Protein AF-A0A536X351-F1 (afdb_monomer)

Mean predicted aligned error: 8.96 Å

Secondary str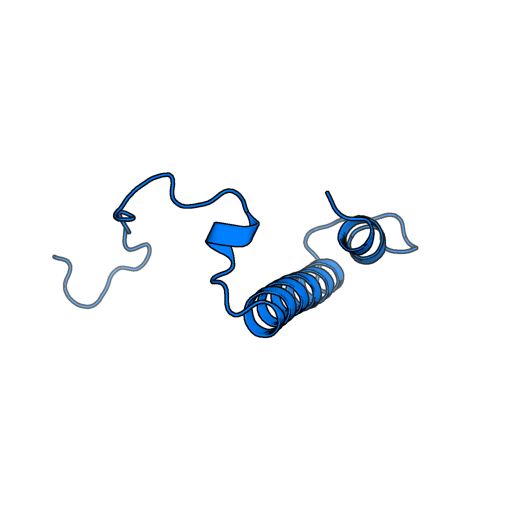ucture (DSSP, 8-state):
--HHHHHHHS-TTS---SSHHHHHHHHHHHHHHHHHHHHHTS-HHHHTT--S-S------SS--SS--

Radius of gyration: 16.84 Å; Cα contacts (8 Å, |Δi|>4): 27; chains: 1; bounding box: 33×40×30 Å

Foldseek 3Di:
DDPLLVVQQCDPVRDSDPDPSVVVSVVVVVVVLVVVCVVVVHDSCVVVPDDPDPDDDDDDPDPDDPDD

Solvent-accessible surface area (backbone atoms only — not comparable to full-atom values): 4586 Å² total; per-residue (Å²): 132,62,75,69,56,60,60,53,56,54,47,97,82,72,67,74,53,99,48,70,66,46,53,53,34,50,54,51,52,54,51,52,48,51,50,51,18,61,76,70,76,41,62,57,58,56,79,74,75,43,84,91,64,98,75,81,91,81,82,81,93,65,98,70,97,77,83,130

pLDDT: mean 81.43, std 14.11, range [48.5, 96.56]

Sequence (68 aa):
MDAHSSVLLNPYLGFGSSGVEIRAAIAVDIALWDLRGKAQGLPVYELLGGLTRGKIRVYNTCAGYSYN

Structure (mmCIF, N/CA/C/O backbone):
data_AF-A0A536X351-F1
#
_entry.id   AF-A0A536X351-F1
#
loop_
_atom_site.group_PDB
_atom_site.id
_atom_site.type_symbol
_atom_site.label_atom_id
_atom_site.label_alt_id
_atom_site.label_comp_id
_atom_site.label_asym_id
_atom_site.label_entity_id
_atom_site.label_seq_id
_atom_site.pdbx_PDB_ins_code
_atom_site.Cartn_x
_atom_site.Cartn_y
_atom_site.Cartn_z
_atom_site.occupancy
_atom_site.B_iso_or_equiv
_atom_site.auth_seq_id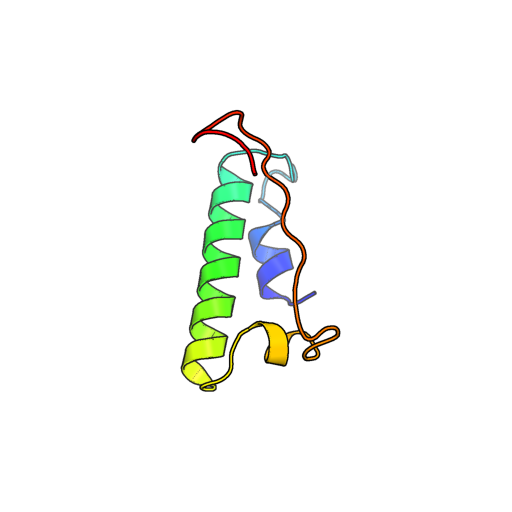
_atom_site.auth_comp_id
_atom_site.auth_asym_id
_atom_site.auth_atom_id
_atom_site.pdbx_PDB_model_num
ATOM 1 N N . MET A 1 1 ? 10.288 -7.930 5.207 1.00 48.50 1 MET A N 1
ATOM 2 C CA . MET A 1 1 ? 10.136 -7.701 3.758 1.00 48.50 1 MET A CA 1
ATOM 3 C C . MET A 1 1 ? 10.006 -9.081 3.150 1.00 48.50 1 MET A C 1
ATOM 5 O O . MET A 1 1 ? 10.935 -9.867 3.289 1.00 48.50 1 MET A O 1
ATOM 9 N N . ASP A 1 2 ? 8.809 -9.432 2.689 1.00 56.22 2 ASP A N 1
ATOM 10 C CA . ASP A 1 2 ? 8.449 -10.812 2.349 1.00 56.22 2 ASP A CA 1
ATOM 11 C C . ASP A 1 2 ? 9.286 -11.361 1.183 1.00 56.22 2 ASP A C 1
ATOM 13 O O . ASP A 1 2 ? 9.727 -10.611 0.311 1.00 56.22 2 ASP A O 1
ATOM 17 N N . ALA A 1 3 ? 9.478 -12.683 1.143 1.00 60.50 3 ALA A N 1
ATOM 18 C CA . ALA A 1 3 ? 10.277 -13.370 0.121 1.00 60.50 3 ALA A CA 1
ATOM 19 C C . ALA A 1 3 ? 9.781 -13.137 -1.323 1.00 60.50 3 ALA A C 1
ATOM 21 O O . ALA A 1 3 ? 10.550 -13.245 -2.271 1.00 60.50 3 ALA A O 1
ATOM 22 N N . HIS A 1 4 ? 8.506 -12.786 -1.507 1.00 63.62 4 HIS A N 1
ATOM 23 C CA . HIS A 1 4 ? 7.946 -12.463 -2.823 1.00 63.62 4 HIS A CA 1
ATOM 24 C C . HIS A 1 4 ? 8.497 -11.146 -3.385 1.00 63.62 4 HIS A C 1
ATOM 26 O O . HIS A 1 4 ? 8.758 -11.040 -4.581 1.00 63.62 4 HIS A O 1
ATOM 32 N N . SER A 1 5 ? 8.745 -10.165 -2.517 1.00 64.69 5 SER A N 1
ATOM 33 C CA . SER A 1 5 ? 9.256 -8.850 -2.907 1.00 64.69 5 SER A CA 1
ATOM 34 C C . SER A 1 5 ? 10.730 -8.917 -3.326 1.00 64.69 5 SER A C 1
ATOM 36 O O . SER A 1 5 ? 11.122 -8.284 -4.306 1.00 64.69 5 SER A O 1
ATOM 38 N N . SER A 1 6 ? 11.545 -9.748 -2.662 1.00 65.06 6 SER A N 1
ATOM 39 C CA . SER A 1 6 ? 12.964 -9.907 -3.013 1.00 65.06 6 SER A CA 1
ATOM 40 C C . SER A 1 6 ? 13.183 -10.589 -4.366 1.00 65.06 6 SER A C 1
ATOM 42 O O . SER A 1 6 ? 14.149 -10.267 -5.052 1.00 65.06 6 SER A O 1
ATOM 44 N N . VAL A 1 7 ? 12.285 -11.490 -4.776 1.00 72.50 7 VAL A N 1
ATOM 45 C CA . VAL A 1 7 ? 12.339 -12.134 -6.099 1.00 72.50 7 VAL A CA 1
ATOM 46 C C . VAL A 1 7 ? 11.923 -11.165 -7.205 1.00 72.50 7 VAL A C 1
ATOM 48 O O . VAL A 1 7 ? 12.554 -11.124 -8.256 1.00 72.50 7 VAL A O 1
ATOM 51 N N . LEU A 1 8 ? 10.876 -10.370 -6.976 1.00 74.06 8 LEU A N 1
ATOM 52 C CA . LEU A 1 8 ? 10.330 -9.471 -7.995 1.00 74.06 8 LEU A CA 1
ATOM 53 C C . LEU A 1 8 ? 11.198 -8.226 -8.229 1.00 74.06 8 LEU A C 1
ATOM 55 O O . LEU A 1 8 ? 11.240 -7.711 -9.343 1.00 74.06 8 LEU A O 1
ATOM 59 N N . LEU A 1 9 ? 11.891 -7.740 -7.196 1.00 71.81 9 LEU A N 1
ATOM 60 C CA . LEU A 1 9 ? 12.664 -6.494 -7.253 1.00 71.81 9 LEU A CA 1
ATOM 61 C C . LEU A 1 9 ? 14.161 -6.693 -7.535 1.00 71.81 9 LEU A C 1
ATOM 63 O O . LEU A 1 9 ? 14.875 -5.703 -7.690 1.00 71.81 9 LEU A O 1
ATOM 67 N N . ASN A 1 10 ? 14.637 -7.940 -7.633 1.00 70.62 10 ASN A N 1
ATOM 68 C CA . ASN A 1 10 ? 16.018 -8.263 -7.994 1.00 70.62 10 ASN A CA 1
ATOM 69 C C . ASN A 1 10 ? 16.085 -8.903 -9.396 1.00 70.62 10 ASN A C 1
ATOM 71 O O . ASN A 1 10 ? 16.189 -10.128 -9.512 1.00 70.62 10 ASN A O 1
ATOM 75 N N . PRO A 1 11 ? 15.983 -8.107 -10.477 1.00 64.44 11 PRO A N 1
ATOM 76 C CA . PRO A 1 11 ? 16.030 -8.635 -11.834 1.00 64.44 11 PRO A CA 1
ATOM 77 C C . PRO A 1 11 ? 17.388 -9.287 -12.128 1.00 64.44 11 PRO A C 1
ATOM 79 O O . PRO A 1 11 ? 18.421 -8.862 -11.616 1.00 64.44 11 PRO A O 1
ATOM 82 N N . TYR A 1 12 ? 17.396 -10.282 -13.022 1.00 62.81 12 TYR A N 1
ATOM 83 C CA . TYR A 1 12 ? 18.576 -11.088 -13.389 1.00 62.81 12 TYR A CA 1
ATOM 84 C C . TYR A 1 12 ? 19.805 -10.262 -13.831 1.00 62.81 12 TYR A C 1
ATOM 86 O O . TYR A 1 12 ? 20.933 -10.739 -13.759 1.00 62.81 12 TYR A O 1
ATOM 94 N N . LEU A 1 13 ? 19.589 -9.021 -14.282 1.00 64.19 13 LEU A N 1
ATOM 95 C CA . LEU A 1 13 ? 20.626 -8.081 -14.726 1.00 64.19 13 LEU A CA 1
ATOM 96 C C . LEU A 1 13 ? 21.206 -7.208 -13.595 1.00 64.19 13 LEU A C 1
ATOM 98 O O . LEU A 1 13 ? 22.053 -6.360 -13.858 1.00 64.19 13 LEU A O 1
ATOM 102 N N . GLY A 1 14 ? 20.749 -7.367 -12.348 1.00 61.53 14 GLY A N 1
ATOM 103 C CA . GLY A 1 14 ? 21.275 -6.651 -11.178 1.00 61.53 14 GLY A CA 1
ATOM 104 C C . GLY A 1 14 ? 20.948 -5.152 -11.116 1.00 61.53 14 GLY A C 1
ATOM 105 O O . GLY A 1 14 ? 21.370 -4.476 -10.181 1.00 61.53 14 GLY A O 1
ATOM 106 N N . PHE A 1 15 ? 20.186 -4.613 -12.074 1.00 61.47 15 PHE A N 1
ATOM 107 C CA . PHE A 1 15 ? 19.773 -3.209 -12.088 1.00 61.47 15 PHE A CA 1
ATOM 108 C C . PHE A 1 15 ? 18.358 -3.035 -11.521 1.00 61.47 15 PHE A C 1
ATOM 110 O O . PHE A 1 15 ? 17.364 -3.135 -12.236 1.00 61.47 15 PHE A O 1
ATOM 117 N N . GLY A 1 16 ? 18.269 -2.715 -10.229 1.00 61.09 16 GLY A N 1
ATOM 118 C CA . GLY A 1 16 ? 17.042 -2.262 -9.558 1.00 61.09 16 GLY A CA 1
ATOM 119 C C . GLY A 1 16 ? 16.745 -0.779 -9.813 1.00 61.09 16 GLY A C 1
ATOM 120 O O . GLY A 1 16 ? 16.617 -0.003 -8.869 1.00 61.09 16 GLY A O 1
ATOM 121 N N . SER A 1 17 ? 16.722 -0.354 -11.080 1.00 64.06 17 SER A N 1
ATOM 122 C CA . SER A 1 17 ? 16.460 1.047 -11.454 1.00 64.06 17 SER A CA 1
ATOM 123 C C . SER A 1 17 ? 14.959 1.337 -11.600 1.00 64.06 17 SER A C 1
ATOM 125 O O . SER A 1 17 ? 14.148 0.421 -11.687 1.00 64.06 17 SER A O 1
ATOM 127 N N . SER A 1 18 ? 14.567 2.611 -11.689 1.00 68.88 18 SER A N 1
ATOM 128 C CA . SER A 1 18 ? 13.186 3.103 -11.870 1.00 68.88 18 SER A CA 1
ATOM 129 C C . SER A 1 18 ? 12.592 2.836 -13.271 1.00 68.88 18 SER A C 1
ATOM 131 O O . SER A 1 18 ? 11.898 3.680 -13.848 1.00 68.88 18 SER A O 1
ATOM 133 N N . GLY A 1 19 ? 12.867 1.654 -13.824 1.00 79.56 19 GLY A N 1
ATOM 134 C CA . GLY A 1 19 ? 12.437 1.192 -15.141 1.00 79.56 19 GLY A CA 1
ATOM 135 C C . GLY A 1 19 ? 11.024 0.606 -15.177 1.00 79.56 19 GLY A C 1
ATOM 136 O O . GLY A 1 19 ? 10.285 0.591 -14.186 1.00 79.56 19 GLY A O 1
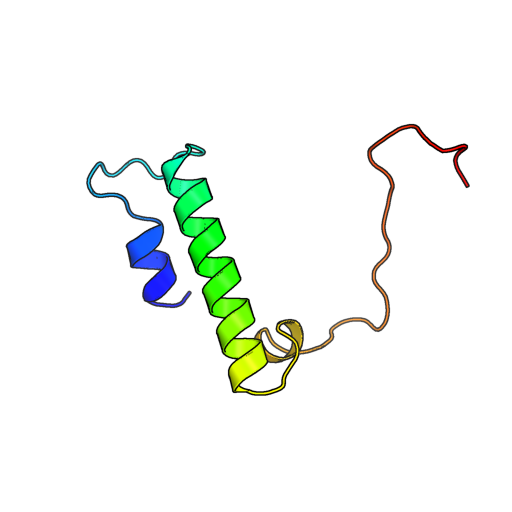ATOM 137 N N . VAL A 1 20 ? 10.641 0.122 -16.358 1.00 82.69 20 VAL A N 1
ATOM 138 C CA . VAL A 1 20 ? 9.332 -0.503 -16.619 1.00 82.69 20 VAL A CA 1
ATOM 139 C C . VAL A 1 20 ? 9.196 -1.822 -15.857 1.00 82.69 20 VAL A C 1
ATOM 141 O O . VAL A 1 20 ? 8.124 -2.147 -15.355 1.00 82.69 20 VAL A O 1
ATOM 144 N N . GLU A 1 21 ? 10.302 -2.538 -15.703 1.00 82.75 21 GLU A N 1
ATOM 145 C CA . GLU A 1 21 ? 10.411 -3.833 -15.041 1.00 82.75 21 GLU A CA 1
ATOM 146 C C . GLU A 1 21 ? 10.027 -3.721 -13.564 1.00 82.75 21 GLU A C 1
ATOM 148 O O . GLU A 1 21 ? 9.180 -4.468 -13.077 1.00 82.75 21 GLU A O 1
ATOM 153 N N . ILE A 1 22 ? 10.574 -2.720 -12.865 1.00 83.56 22 ILE A N 1
ATOM 154 C CA . ILE A 1 22 ? 10.252 -2.465 -11.457 1.00 83.56 22 ILE A CA 1
ATOM 155 C C . ILE A 1 22 ? 8.803 -1.997 -11.298 1.00 83.56 22 ILE A C 1
ATOM 157 O O . ILE A 1 22 ? 8.127 -2.409 -10.360 1.00 83.56 22 ILE A O 1
ATOM 161 N N . ARG A 1 23 ? 8.270 -1.195 -12.231 1.00 86.12 23 ARG A N 1
ATOM 162 C CA . ARG A 1 23 ? 6.849 -0.800 -12.201 1.00 86.12 23 ARG A CA 1
ATOM 163 C C . ARG A 1 23 ? 5.920 -2.003 -12.359 1.00 86.12 23 ARG A C 1
ATOM 165 O O . ARG A 1 23 ? 4.927 -2.088 -11.640 1.00 86.12 23 ARG A O 1
ATOM 172 N N . ALA A 1 24 ? 6.250 -2.932 -13.255 1.00 86.81 24 ALA A N 1
ATOM 173 C CA . ALA A 1 24 ? 5.497 -4.171 -13.430 1.00 86.81 24 ALA A CA 1
ATOM 174 C C . ALA A 1 24 ? 5.566 -5.053 -12.172 1.00 86.81 24 ALA A C 1
ATOM 176 O O . ALA A 1 24 ? 4.534 -5.519 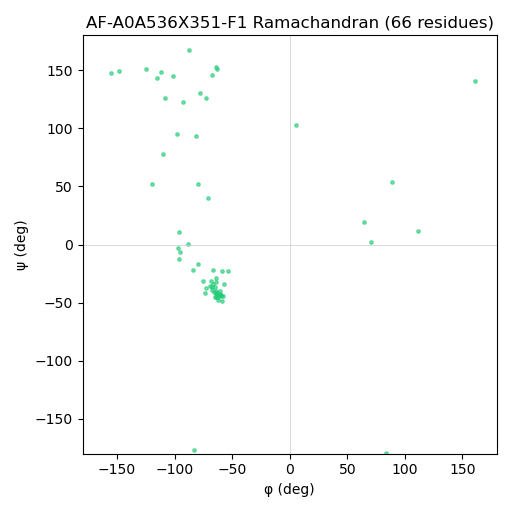-11.695 1.00 86.81 24 ALA A O 1
ATOM 177 N N . ALA A 1 25 ? 6.756 -5.209 -11.586 1.00 86.81 25 ALA A N 1
ATOM 178 C CA . ALA A 1 25 ? 6.949 -5.926 -10.327 1.00 86.81 25 ALA A CA 1
ATOM 179 C C . ALA A 1 25 ? 6.116 -5.331 -9.175 1.00 86.81 25 ALA A C 1
ATOM 181 O O . ALA A 1 25 ? 5.444 -6.068 -8.455 1.00 86.81 25 ALA A O 1
ATOM 182 N N . ILE A 1 26 ? 6.095 -4.000 -9.036 1.00 88.44 26 ILE A N 1
ATOM 183 C CA . ILE A 1 26 ? 5.295 -3.301 -8.017 1.00 88.44 26 ILE A CA 1
ATOM 184 C C . ILE A 1 26 ? 3.794 -3.508 -8.248 1.00 88.44 26 ILE A C 1
ATOM 186 O O . ILE A 1 26 ? 3.053 -3.715 -7.290 1.00 88.44 26 ILE A O 1
ATOM 190 N N . ALA A 1 27 ? 3.328 -3.477 -9.500 1.00 90.88 27 ALA A N 1
ATOM 191 C CA . ALA A 1 27 ? 1.920 -3.728 -9.806 1.00 90.88 27 ALA A CA 1
ATOM 192 C C . ALA A 1 27 ? 1.480 -5.133 -9.358 1.00 90.88 27 ALA A C 1
ATOM 194 O O . ALA A 1 27 ? 0.391 -5.288 -8.804 1.00 90.88 27 ALA A O 1
ATOM 195 N N . VAL A 1 28 ? 2.342 -6.140 -9.545 1.00 91.88 28 VAL A N 1
ATOM 196 C CA . VAL A 1 28 ? 2.100 -7.506 -9.056 1.00 91.88 28 VAL A CA 1
ATOM 197 C C . VAL A 1 28 ? 2.076 -7.548 -7.528 1.00 91.88 28 VAL A C 1
ATOM 199 O O . VAL A 1 28 ? 1.164 -8.141 -6.959 1.00 91.88 28 VAL A O 1
ATOM 202 N N . ASP A 1 29 ? 3.023 -6.895 -6.853 1.00 91.50 29 ASP A N 1
ATOM 203 C CA . ASP A 1 29 ? 3.067 -6.852 -5.385 1.00 91.50 29 ASP A CA 1
ATOM 204 C C . ASP A 1 29 ? 1.794 -6.223 -4.786 1.00 91.50 29 ASP A C 1
ATOM 206 O O . ASP A 1 29 ? 1.170 -6.800 -3.895 1.00 91.50 29 ASP A O 1
ATOM 210 N N . ILE A 1 30 ? 1.324 -5.104 -5.351 1.00 93.31 30 ILE A N 1
ATOM 211 C CA . ILE A 1 30 ? 0.063 -4.463 -4.943 1.00 93.31 30 ILE A CA 1
ATOM 212 C C . ILE A 1 30 ? -1.127 -5.415 -5.136 1.00 93.31 30 ILE A C 1
ATOM 214 O O . ILE A 1 30 ? -1.981 -5.518 -4.253 1.00 93.31 30 ILE A O 1
ATOM 218 N N . ALA A 1 31 ? -1.184 -6.135 -6.261 1.00 94.75 31 ALA A N 1
ATOM 219 C CA . ALA A 1 31 ? -2.251 -7.098 -6.527 1.00 94.75 31 ALA A CA 1
ATOM 220 C C . ALA A 1 31 ? -2.233 -8.280 -5.542 1.00 94.75 31 ALA A C 1
ATOM 222 O O . ALA A 1 31 ? -3.292 -8.747 -5.122 1.00 94.75 31 ALA A O 1
ATOM 223 N N . LEU A 1 32 ? -1.050 -8.744 -5.130 1.00 94.44 32 LEU A N 1
ATOM 224 C CA . LEU A 1 32 ? -0.915 -9.786 -4.110 1.00 94.44 32 LEU A CA 1
ATOM 225 C C . LEU A 1 32 ? -1.410 -9.304 -2.742 1.00 94.44 32 LEU A C 1
ATOM 227 O O . LEU A 1 32 ? -2.105 -10.050 -2.048 1.00 94.44 32 LEU A O 1
ATOM 231 N N . TRP A 1 33 ? -1.113 -8.058 -2.367 1.00 94.44 33 TRP A N 1
ATOM 232 C CA . TRP A 1 33 ? -1.636 -7.458 -1.137 1.00 94.44 33 TRP A CA 1
ATOM 233 C C . TRP A 1 33 ? -3.158 -7.302 -1.157 1.00 94.44 33 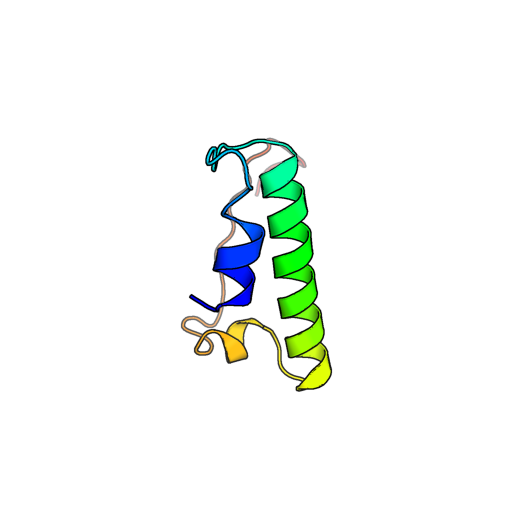TRP A C 1
ATOM 235 O O . TRP A 1 33 ? -3.814 -7.622 -0.165 1.00 94.44 33 TRP A O 1
ATOM 245 N N . ASP A 1 34 ? -3.729 -6.878 -2.285 1.00 95.62 34 ASP A N 1
ATOM 246 C CA . ASP A 1 34 ? -5.182 -6.804 -2.471 1.00 95.62 34 ASP A CA 1
ATOM 247 C C . ASP A 1 34 ? -5.836 -8.192 -2.378 1.00 95.62 34 ASP A C 1
ATOM 249 O O . ASP A 1 34 ? -6.811 -8.379 -1.646 1.00 95.62 34 ASP A O 1
ATOM 253 N N . LEU A 1 35 ? -5.257 -9.200 -3.039 1.00 95.50 35 LEU A N 1
ATOM 254 C CA . LEU A 1 35 ? -5.737 -10.580 -2.973 1.00 95.50 35 LEU A CA 1
ATOM 255 C C . LEU A 1 35 ? -5.683 -11.129 -1.544 1.00 95.50 35 LEU A C 1
ATOM 257 O O . LEU A 1 35 ? -6.635 -11.768 -1.097 1.00 95.50 35 LEU A O 1
ATOM 261 N N . ARG A 1 36 ? -4.601 -10.863 -0.807 1.00 94.50 36 ARG A N 1
ATOM 262 C CA . ARG A 1 36 ? -4.455 -11.283 0.591 1.00 94.50 36 ARG A CA 1
ATOM 263 C C . ARG A 1 36 ? -5.493 -10.616 1.493 1.00 94.50 36 ARG A C 1
ATOM 265 O O . ARG A 1 36 ? -6.085 -11.302 2.324 1.00 94.50 36 ARG A O 1
ATOM 272 N N . GLY A 1 37 ? -5.744 -9.319 1.307 1.00 95.50 37 GLY A N 1
ATOM 273 C CA . GLY A 1 37 ? -6.809 -8.599 2.010 1.00 95.50 37 GLY A CA 1
ATOM 274 C C . GLY A 1 37 ? -8.182 -9.213 1.745 1.00 95.50 37 GLY A C 1
ATOM 275 O O . GLY A 1 37 ? -8.904 -9.555 2.682 1.00 95.50 37 GLY A O 1
ATOM 276 N N . LYS A 1 38 ? -8.502 -9.470 0.471 1.00 96.19 38 LYS A N 1
ATOM 277 C CA . LYS A 1 38 ? -9.752 -10.129 0.058 1.00 96.19 38 LYS A CA 1
ATOM 278 C C . LYS A 1 38 ? -9.893 -11.539 0.627 1.00 96.19 38 LYS A C 1
ATOM 280 O O . LYS A 1 38 ? -10.961 -11.881 1.121 1.00 96.19 38 LYS A O 1
ATOM 285 N N . ALA A 1 39 ? -8.826 -12.336 0.602 1.00 96.56 39 ALA A N 1
ATOM 286 C CA . ALA A 1 39 ? -8.828 -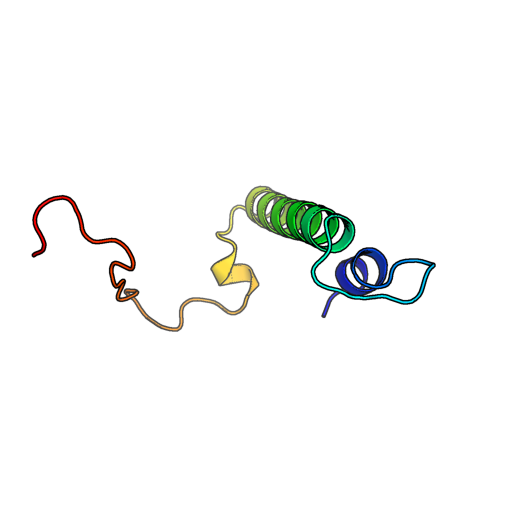13.697 1.133 1.00 96.56 39 ALA A CA 1
ATOM 287 C C . ALA A 1 39 ? -9.069 -13.742 2.652 1.00 96.56 39 ALA A C 1
ATOM 289 O O . ALA A 1 39 ? -9.670 -14.691 3.146 1.00 96.56 39 ALA A O 1
ATOM 290 N N . GLN A 1 40 ? -8.615 -12.724 3.388 1.00 94.81 40 GLN A N 1
ATOM 291 C CA . GLN A 1 40 ? -8.780 -12.631 4.843 1.00 94.81 40 GLN A CA 1
ATOM 292 C C . GLN A 1 40 ? -10.005 -11.803 5.260 1.00 94.81 40 GLN A C 1
ATOM 294 O O . GLN A 1 40 ? -10.319 -11.741 6.445 1.00 94.81 40 GLN A O 1
ATOM 299 N N . GLY A 1 41 ? -10.698 -11.167 4.309 1.00 95.56 41 GLY A N 1
ATOM 300 C CA . GLY A 1 41 ? -11.813 -10.259 4.586 1.00 95.56 41 GLY A CA 1
ATOM 301 C C . GLY A 1 41 ? -11.405 -8.994 5.352 1.00 95.56 41 GLY A C 1
ATOM 302 O O . GLY A 1 41 ? -12.256 -8.358 5.969 1.00 95.56 41 GLY A O 1
ATOM 303 N N . LEU A 1 42 ? -10.117 -8.635 5.336 1.00 95.19 42 LEU A N 1
ATOM 304 C CA . LEU A 1 42 ? -9.561 -7.504 6.077 1.00 95.19 42 LEU A CA 1
ATOM 305 C C . LEU A 1 42 ? -9.024 -6.437 5.119 1.00 95.19 42 LEU A C 1
ATOM 307 O O . LEU A 1 42 ? -8.434 -6.768 4.085 1.00 95.19 42 LEU A O 1
ATOM 311 N N . PRO A 1 43 ? -9.165 -5.145 5.454 1.00 93.81 43 PRO A N 1
ATOM 312 C CA . PRO A 1 43 ? -8.506 -4.098 4.691 1.00 93.81 43 PRO A CA 1
ATOM 313 C C . PRO A 1 43 ? -6.981 -4.182 4.875 1.00 93.81 43 PRO A C 1
ATOM 315 O O . PRO A 1 43 ? -6.482 -4.509 5.950 1.00 93.81 43 PRO A O 1
ATOM 318 N N . VAL A 1 44 ? -6.223 -3.846 3.824 1.00 94.38 44 VAL A N 1
ATOM 319 C CA . VAL A 1 44 ? -4.756 -4.032 3.779 1.00 94.38 44 VAL A CA 1
ATOM 320 C C . VAL A 1 44 ? -4.027 -3.325 4.927 1.00 94.38 44 VAL A C 1
ATOM 322 O O . VAL A 1 44 ? -3.043 -3.852 5.436 1.00 94.38 44 VAL A O 1
ATOM 325 N N . TYR A 1 45 ? -4.507 -2.165 5.385 1.00 93.56 45 TYR A N 1
ATOM 326 C CA . TYR A 1 45 ? -3.860 -1.446 6.487 1.00 93.56 45 TYR A CA 1
ATOM 327 C C . TYR A 1 45 ? -3.893 -2.235 7.814 1.00 93.56 45 TYR A C 1
ATOM 329 O O . TYR A 1 45 ? -2.976 -2.083 8.617 1.00 93.56 45 TYR A O 1
ATOM 337 N N . GLU A 1 46 ? -4.894 -3.099 8.042 1.00 94.50 46 GLU A N 1
ATOM 338 C CA . GLU A 1 46 ? -4.938 -3.978 9.225 1.00 94.50 46 GLU A CA 1
ATOM 339 C C . GLU A 1 46 ? -3.822 -5.020 9.156 1.00 94.50 46 GLU A C 1
ATOM 341 O O . GLU A 1 46 ? -3.137 -5.279 10.143 1.00 94.50 46 GLU A O 1
ATOM 346 N N . LEU A 1 47 ? -3.554 -5.544 7.956 1.00 92.00 47 LEU A N 1
ATOM 347 C CA . LEU A 1 47 ? -2.468 -6.497 7.717 1.00 92.00 47 LEU A CA 1
ATOM 348 C C . LEU A 1 47 ? -1.076 -5.877 7.910 1.00 92.00 47 LEU A C 1
ATOM 350 O O . LEU A 1 47 ? -0.110 -6.600 8.143 1.00 92.00 47 LEU A O 1
ATOM 354 N N . LEU A 1 48 ? -0.974 -4.550 7.810 1.00 91.81 48 LEU A N 1
ATOM 355 C CA . 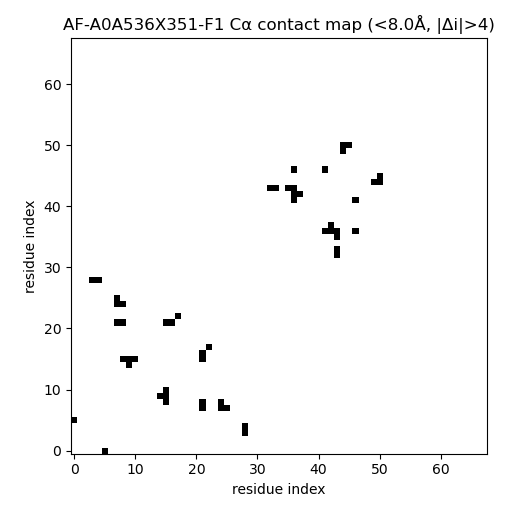LEU A 1 48 ? 0.268 -3.783 7.938 1.00 91.81 48 LEU A CA 1
ATOM 356 C C . LEU A 1 48 ? 0.488 -3.204 9.348 1.00 91.81 48 LEU A C 1
ATOM 358 O O . LEU A 1 48 ? 1.399 -2.399 9.537 1.00 91.81 48 LEU A O 1
ATOM 362 N N . GLY A 1 49 ? -0.315 -3.616 10.335 1.00 92.06 49 GLY A N 1
ATOM 363 C CA . GLY A 1 49 ? -0.168 -3.195 11.734 1.00 92.06 49 GLY A CA 1
ATOM 364 C C . GLY A 1 49 ? -1.279 -2.283 12.262 1.00 92.06 49 GLY A C 1
ATOM 365 O O . GLY A 1 49 ? -1.131 -1.733 13.352 1.00 92.06 49 GLY A O 1
ATOM 366 N N . GLY A 1 50 ? -2.383 -2.130 11.527 1.00 93.62 50 GLY A N 1
ATOM 367 C CA . GLY A 1 50 ? -3.584 -1.438 11.997 1.00 93.62 50 GLY A CA 1
ATOM 368 C C . GLY A 1 50 ? -3.555 0.087 11.845 1.00 93.62 50 GLY A C 1
ATOM 369 O O . GLY A 1 50 ? -2.619 0.691 11.313 1.00 93.62 50 GLY A O 1
ATOM 370 N N . LEU A 1 51 ? -4.635 0.740 12.289 1.00 93.56 51 LEU A N 1
ATOM 371 C CA . LEU A 1 51 ? -4.771 2.198 12.216 1.00 93.56 51 LEU A CA 1
ATOM 372 C C . LEU A 1 51 ? -3.879 2.902 13.239 1.00 93.56 51 LEU A C 1
ATOM 374 O O . LEU A 1 51 ? -4.013 2.722 14.444 1.00 93.56 51 LEU A O 1
ATOM 378 N 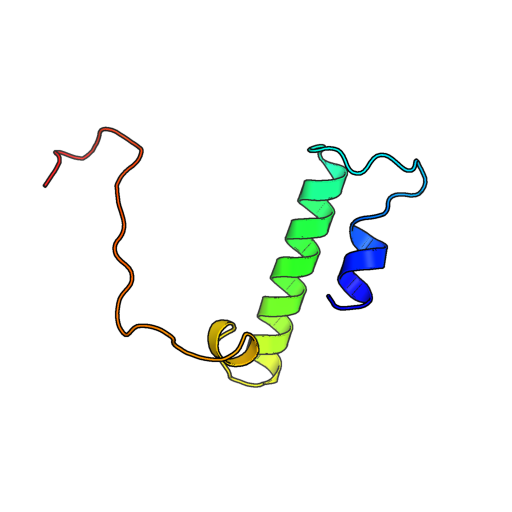N . THR A 1 52 ? -3.062 3.834 12.755 1.00 94.62 52 THR A N 1
ATOM 379 C CA . THR A 1 52 ? -2.314 4.779 13.605 1.00 94.62 52 THR A CA 1
ATOM 380 C C . THR A 1 52 ? -3.020 6.129 13.764 1.00 94.62 52 THR A C 1
ATOM 382 O O . THR A 1 52 ? -2.628 6.947 14.594 1.00 94.62 52 THR A O 1
ATOM 385 N N . ARG A 1 53 ? -4.046 6.404 12.946 1.00 93.75 53 ARG A N 1
ATOM 386 C CA . ARG A 1 53 ? -4.835 7.647 12.953 1.00 93.75 53 ARG A CA 1
ATOM 387 C C . ARG A 1 53 ? -6.230 7.412 12.375 1.00 93.75 53 ARG A C 1
ATOM 389 O O . ARG A 1 53 ? -6.375 6.631 11.443 1.00 93.75 53 ARG A O 1
ATOM 396 N N . GLY A 1 54 ? -7.232 8.145 12.865 1.00 94.19 54 GLY A N 1
ATOM 397 C CA . GLY A 1 54 ? -8.621 8.029 12.386 1.00 94.19 54 GLY A CA 1
ATOM 398 C C . GLY A 1 54 ? -8.929 8.763 11.072 1.00 94.19 54 GLY A C 1
ATOM 399 O O . GLY A 1 54 ? -9.945 8.491 10.447 1.00 94.19 54 GLY A O 1
ATOM 400 N N . LYS A 1 55 ? -8.075 9.701 10.636 1.00 93.44 55 LYS A N 1
ATOM 401 C CA . LYS A 1 55 ? -8.215 10.407 9.350 1.00 93.44 55 LYS A CA 1
ATOM 402 C C . LYS A 1 55 ? -6.8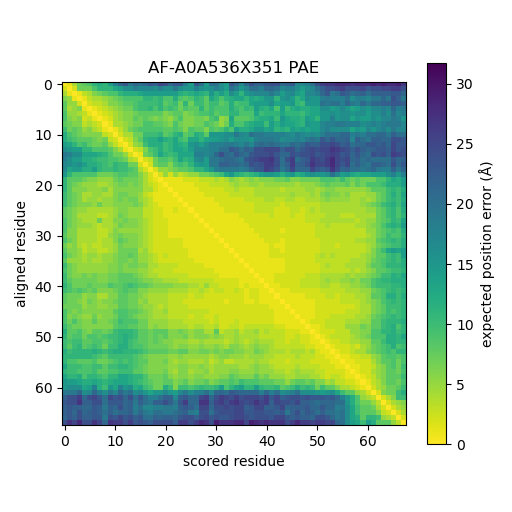60 10.778 8.751 1.00 93.44 55 LYS A C 1
ATOM 404 O O . LYS A 1 55 ? -5.910 11.055 9.487 1.00 93.44 55 LYS A O 1
ATOM 409 N N . ILE A 1 56 ? -6.780 10.815 7.421 1.00 92.62 56 ILE A N 1
ATOM 410 C CA . ILE A 1 56 ? -5.579 11.195 6.664 1.00 92.62 56 ILE A CA 1
ATOM 411 C C . ILE A 1 56 ? -5.818 12.574 6.038 1.00 92.62 56 ILE A C 1
ATOM 413 O O . ILE A 1 56 ? -6.816 12.778 5.355 1.00 92.62 56 ILE A O 1
ATOM 417 N N . ARG A 1 57 ? -4.920 13.536 6.289 1.00 92.69 57 ARG A N 1
ATOM 418 C CA . ARG A 1 57 ? -4.957 14.846 5.619 1.00 92.69 57 ARG A CA 1
ATOM 419 C C . ARG A 1 57 ? -4.397 14.695 4.207 1.00 92.69 57 ARG A C 1
ATOM 421 O O . ARG A 1 57 ? -3.309 14.148 4.053 1.00 92.69 57 ARG A O 1
ATOM 428 N N . VAL A 1 58 ? -5.115 15.205 3.213 1.00 89.50 58 VAL A N 1
ATOM 429 C CA . VAL A 1 58 ? -4.698 15.212 1.804 1.00 89.50 58 VAL A CA 1
ATOM 430 C C . VAL A 1 58 ? -4.412 16.645 1.358 1.00 89.50 58 VAL A C 1
ATOM 432 O O . VAL A 1 58 ? -5.029 17.579 1.867 1.00 89.50 58 VAL A O 1
ATOM 435 N N . TYR A 1 59 ? -3.466 16.823 0.437 1.00 86.38 59 TYR A N 1
ATOM 436 C CA . TYR A 1 59 ? -3.190 18.105 -0.214 1.00 86.38 59 TYR A CA 1
ATOM 437 C C . TYR A 1 59 ? -3.266 17.920 -1.729 1.00 86.38 59 TYR A C 1
ATOM 439 O O . TYR A 1 59 ? -3.019 16.825 -2.234 1.00 86.38 59 TYR A O 1
ATOM 447 N N . ASN A 1 60 ? -3.635 18.977 -2.447 1.00 87.38 60 ASN A N 1
ATOM 448 C CA . ASN A 1 60 ? -3.780 18.929 -3.896 1.00 87.38 60 ASN A CA 1
ATOM 449 C C . ASN A 1 60 ? -2.471 19.352 -4.578 1.00 87.38 60 ASN A C 1
ATOM 451 O O . ASN A 1 60 ? -1.974 20.449 -4.330 1.00 87.38 60 ASN A O 1
ATOM 455 N N . THR A 1 61 ? -1.916 18.484 -5.427 1.00 83.31 61 THR A N 1
ATOM 456 C CA . THR A 1 61 ? -0.701 18.756 -6.217 1.00 83.31 61 THR A CA 1
ATOM 457 C C . THR A 1 61 ? -1.009 19.521 -7.513 1.00 83.31 61 THR A C 1
ATOM 459 O O . THR A 1 61 ? -0.127 20.190 -8.046 1.00 83.31 61 THR A O 1
ATOM 462 N N . CYS A 1 62 ? -2.248 19.464 -8.013 1.00 76.56 62 CYS A N 1
ATOM 463 C CA . CYS A 1 62 ? -2.675 20.143 -9.237 1.00 76.56 62 CYS A CA 1
ATOM 464 C C . CYS A 1 62 ? -3.454 21.428 -8.920 1.00 76.56 62 CYS A C 1
ATOM 466 O O . CYS A 1 62 ? -4.265 21.475 -7.996 1.00 76.56 62 CYS A O 1
ATOM 468 N N . ALA A 1 63 ? -3.297 22.464 -9.742 1.00 64.94 63 ALA A N 1
ATOM 469 C CA . ALA A 1 63 ? -4.186 23.620 -9.712 1.00 64.94 63 ALA A CA 1
ATOM 470 C C . ALA A 1 63 ? -5.492 23.321 -10.495 1.00 64.94 63 ALA A C 1
ATOM 472 O O . ALA A 1 63 ? -5.549 23.544 -11.698 1.00 64.94 63 ALA A O 1
ATOM 473 N N . GLY A 1 64 ? -6.551 22.846 -9.814 1.00 60.12 64 GLY A N 1
ATOM 474 C CA . GLY A 1 64 ? -7.967 22.870 -10.275 1.00 60.12 64 GLY A CA 1
ATOM 475 C C . GLY A 1 64 ? -8.853 21.856 -9.526 1.00 60.12 64 GLY A C 1
ATOM 476 O O . GLY A 1 64 ? -8.353 20.788 -9.199 1.00 60.12 64 GLY A O 1
ATOM 477 N N . TYR A 1 65 ? -10.118 22.105 -9.135 1.00 62.38 65 TYR A N 1
ATOM 478 C CA . TYR A 1 65 ? -11.240 22.782 -9.826 1.00 62.38 65 TYR A CA 1
ATOM 479 C C . TYR A 1 65 ? -11.812 24.052 -9.113 1.00 62.38 65 TYR A C 1
ATOM 481 O O . TYR A 1 65 ? -13.019 24.173 -8.959 1.00 62.38 65 TYR A O 1
ATOM 489 N N . SER A 1 66 ? -10.984 25.037 -8.732 1.00 64.38 66 SER A N 1
ATOM 490 C CA . SER A 1 66 ? -11.333 26.228 -7.900 1.00 64.38 66 SER A CA 1
ATOM 491 C C . SER A 1 66 ? -11.182 26.013 -6.380 1.00 64.38 66 SER A C 1
ATOM 493 O O . SER A 1 66 ? -12.095 26.179 -5.590 1.00 64.38 66 SER A O 1
ATOM 495 N N . TYR A 1 67 ? -9.977 25.573 -6.029 1.00 58.78 67 TYR A N 1
ATOM 496 C CA . TYR A 1 67 ? -9.205 25.646 -4.776 1.00 58.78 67 TYR A CA 1
ATOM 497 C C . TYR A 1 67 ? -9.873 26.242 -3.497 1.00 58.78 67 TYR A C 1
ATOM 499 O O . TYR A 1 67 ? -9.862 27.457 -3.308 1.00 58.78 67 TYR A O 1
ATOM 507 N N . ASN A 1 68 ? -10.268 25.321 -2.592 1.00 59.22 68 ASN A N 1
ATOM 508 C CA . ASN A 1 68 ? -10.828 25.428 -1.220 1.00 59.22 68 ASN A CA 1
ATOM 509 C C . ASN A 1 68 ? -12.270 25.927 -1.058 1.00 59.22 68 ASN A C 1
ATOM 511 O O . ASN A 1 68 ? -12.505 27.148 -1.143 1.00 59.22 68 ASN A O 1
#